Protein AF-A0A2U3GTM0-F1 (afdb_monomer_lite)

Foldseek 3Di:
DDDDDPPPPPPPPPPVVVVVVVLVVLLVQLLVLLVQLLVLLVVLVVCCVVCVPPLVSNLVSLVSNLVSLVSNCVSCVPHPQPDPCLVVQSVVLNVVSVVCSVVSNPHRGPSVSSVSSNVSSVVSNCSSVVD

Structure (mmCIF, N/CA/C/O backbone):
data_AF-A0A2U3GTM0-F1
#
_entry.id   AF-A0A2U3GTM0-F1
#
loop_
_atom_site.group_PDB
_atom_site.id
_atom_site.type_symbol
_atom_site.label_atom_id
_atom_site.label_alt_id
_atom_site.label_comp_id
_atom_site.label_asym_id
_atom_site.label_entity_id
_atom_site.label_seq_id
_atom_site.pdbx_PDB_ins_code
_atom_site.Cartn_x
_atom_site.Cartn_y
_atom_site.Cartn_z
_atom_site.occupancy
_atom_site.B_iso_or_equiv
_atom_site.auth_seq_id
_atom_site.auth_comp_id
_atom_site.auth_asym_id
_atom_site.auth_atom_id
_atom_site.pdbx_PDB_model_num
ATOM 1 N N . MET A 1 1 ? -46.266 -32.178 48.239 1.00 36.72 1 MET A N 1
ATOM 2 C CA . MET A 1 1 ? -45.247 -32.461 47.209 1.00 36.72 1 MET A CA 1
ATOM 3 C C . MET A 1 1 ? -44.790 -31.137 46.627 1.00 36.72 1 MET A C 1
ATOM 5 O O . MET A 1 1 ? -45.583 -30.436 46.018 1.00 36.72 1 MET A O 1
ATOM 9 N N . ILE A 1 2 ? -43.544 -30.786 46.935 1.00 40.16 2 ILE A N 1
ATOM 10 C CA . ILE A 1 2 ? -42.720 -29.733 46.322 1.00 40.16 2 ILE A CA 1
ATOM 11 C C . ILE A 1 2 ? -42.614 -30.109 44.827 1.00 40.16 2 ILE A C 1
ATOM 13 O O . ILE A 1 2 ? -42.374 -31.273 44.538 1.00 40.16 2 ILE A O 1
ATOM 17 N N . GLY A 1 3 ? -42.962 -29.289 43.837 1.00 43.34 3 GLY A N 1
ATOM 18 C CA . GLY A 1 3 ? -42.473 -27.944 43.557 1.00 43.34 3 GLY A CA 1
ATOM 19 C C . GLY A 1 3 ? -41.498 -28.051 42.381 1.00 43.34 3 GLY A C 1
ATOM 20 O O . GLY A 1 3 ? -40.388 -28.531 42.571 1.00 43.34 3 GLY A O 1
ATOM 21 N N . LEU A 1 4 ? -41.896 -27.636 41.174 1.00 42.97 4 LEU A N 1
ATOM 22 C CA . LEU A 1 4 ? -40.937 -27.368 40.098 1.00 42.97 4 LEU A CA 1
ATOM 23 C C . LEU A 1 4 ? -41.482 -26.288 39.157 1.00 42.97 4 LEU A C 1
ATOM 25 O O . LEU A 1 4 ? -42.147 -26.550 38.159 1.00 42.97 4 LEU A O 1
ATOM 29 N N . VAL A 1 5 ? -41.211 -25.042 39.533 1.00 46.47 5 VAL A N 1
ATOM 30 C CA . VAL A 1 5 ? -41.296 -23.888 38.641 1.00 46.47 5 VAL A CA 1
ATOM 31 C C . VAL A 1 5 ? -40.071 -23.973 37.735 1.00 46.47 5 VAL A C 1
ATOM 33 O O . VAL A 1 5 ? -38.951 -23.742 38.185 1.00 46.47 5 VAL A O 1
ATOM 36 N N . VAL A 1 6 ? -40.269 -24.349 36.471 1.00 49.22 6 VAL A N 1
ATOM 37 C CA . VAL A 1 6 ? -39.229 -24.243 35.440 1.00 49.22 6 VAL A CA 1
ATOM 38 C C . VAL A 1 6 ? -39.063 -22.758 35.139 1.00 49.22 6 VAL A C 1
ATOM 40 O O . VAL A 1 6 ? -39.746 -22.186 34.293 1.00 49.22 6 VAL A O 1
ATOM 43 N N . GLY A 1 7 ? -38.194 -22.113 35.913 1.00 39.66 7 GLY A N 1
ATOM 44 C CA . GLY A 1 7 ? -37.717 -20.772 35.635 1.00 39.66 7 GLY A CA 1
ATOM 45 C C . GLY A 1 7 ? -36.920 -20.796 34.338 1.00 39.66 7 GLY A C 1
ATOM 46 O O . GLY A 1 7 ? -35.747 -21.159 34.332 1.00 3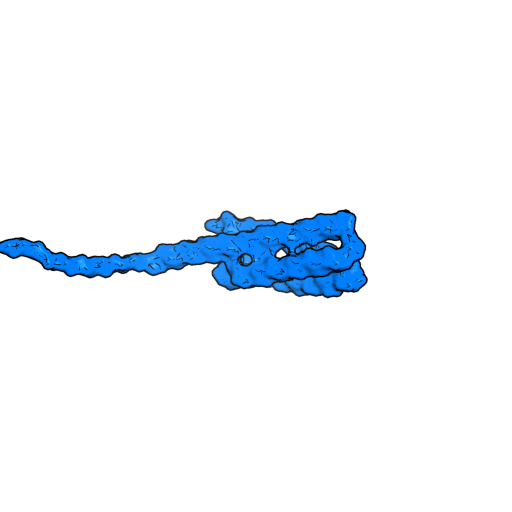9.66 7 GLY A O 1
ATOM 47 N N . LEU A 1 8 ? -37.560 -20.399 33.241 1.00 47.12 8 LEU A N 1
ATOM 48 C CA . LEU A 1 8 ? -36.878 -19.908 32.051 1.00 47.12 8 LEU A CA 1
ATOM 49 C C . LEU A 1 8 ? -36.177 -18.605 32.441 1.00 47.12 8 LEU A C 1
ATOM 51 O O . LEU A 1 8 ? -36.711 -17.509 32.281 1.00 47.12 8 LEU A O 1
ATOM 55 N N . VAL A 1 9 ? -34.977 -18.731 33.001 1.00 49.81 9 VAL A N 1
ATOM 56 C CA . VAL A 1 9 ? -34.036 -17.621 33.085 1.00 49.81 9 VAL A CA 1
ATOM 57 C C . VAL A 1 9 ? -33.601 -17.363 31.648 1.00 49.81 9 VAL A C 1
ATOM 59 O O . VAL A 1 9 ? -32.666 -17.981 31.145 1.00 49.81 9 VAL A O 1
ATOM 62 N N . ALA A 1 10 ? -34.340 -16.496 30.955 1.00 47.16 10 ALA A N 1
ATOM 63 C CA . ALA A 1 10 ? -33.866 -15.853 29.745 1.00 47.16 10 ALA A CA 1
ATOM 64 C C . ALA A 1 10 ? -32.605 -15.082 30.142 1.00 47.16 10 ALA A C 1
ATOM 66 O O . ALA A 1 10 ? -32.666 -13.983 30.692 1.00 47.16 10 ALA A O 1
ATOM 67 N N . PHE A 1 11 ? -31.460 -15.738 29.971 1.00 48.00 11 PHE A N 1
ATOM 68 C CA . PHE A 1 11 ? -30.144 -15.183 30.213 1.00 48.00 11 PH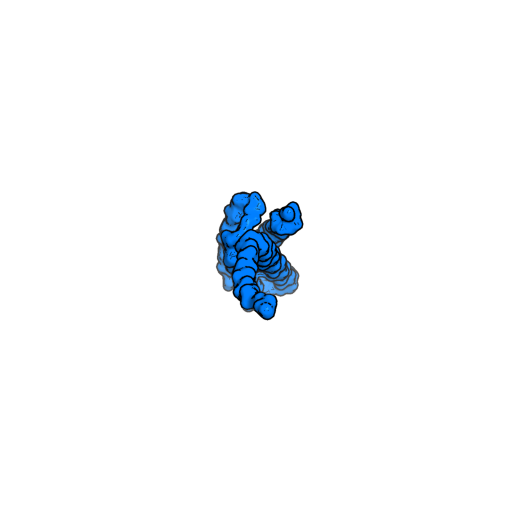E A CA 1
ATOM 69 C C . PHE A 1 11 ? -30.002 -14.003 29.251 1.00 48.00 11 PHE A C 1
ATOM 71 O O . PHE A 1 11 ? -29.797 -14.176 28.051 1.00 48.00 11 PHE A O 1
ATOM 78 N N . TRP A 1 12 ? -30.216 -12.796 29.767 1.00 46.28 12 TRP A N 1
ATOM 79 C CA . TRP A 1 12 ? -30.017 -11.551 29.045 1.00 46.28 12 TRP A CA 1
ATOM 80 C C . TRP A 1 12 ? -28.505 -11.387 28.871 1.00 46.28 12 TRP A C 1
ATOM 82 O O . TRP A 1 12 ? -27.828 -10.773 29.694 1.00 46.28 12 TRP A O 1
ATOM 92 N N . VAL A 1 13 ? -27.950 -12.055 27.856 1.00 54.00 13 VAL A N 1
ATOM 93 C CA . VAL A 1 13 ? -26.538 -11.929 27.497 1.00 54.00 13 VAL A CA 1
ATOM 94 C C . VAL A 1 13 ? -26.313 -10.460 27.136 1.00 54.00 13 VAL A C 1
ATOM 96 O O . VAL A 1 13 ? -27.000 -9.931 26.258 1.00 54.00 13 VAL A O 1
ATOM 99 N N . PRO A 1 14 ? -25.410 -9.752 27.831 1.00 47.34 14 PRO A N 1
ATOM 100 C CA . PRO A 1 14 ? -25.252 -8.327 27.637 1.00 47.34 14 PRO A CA 1
ATOM 101 C C . PRO A 1 14 ? -24.654 -8.078 26.252 1.00 47.34 14 PRO A C 1
ATOM 103 O O . PRO A 1 14 ? -23.484 -8.356 26.005 1.00 47.34 14 PRO A O 1
ATOM 106 N N . ILE A 1 15 ? -25.447 -7.451 25.383 1.00 56.16 15 ILE A N 1
ATOM 107 C CA . ILE A 1 15 ? -25.113 -6.970 24.025 1.00 56.16 15 ILE A CA 1
ATOM 108 C C . ILE A 1 15 ? -23.816 -6.115 24.002 1.00 56.16 15 ILE A C 1
ATOM 110 O O . ILE A 1 15 ? -23.212 -5.876 22.961 1.00 56.16 15 ILE A O 1
ATOM 114 N N . ARG A 1 16 ? -23.322 -5.672 25.169 1.00 53.72 16 ARG A N 1
ATOM 115 C CA . ARG A 1 16 ? -22.051 -4.946 25.318 1.00 53.72 16 ARG A CA 1
ATOM 116 C C . ARG A 1 16 ? -20.792 -5.795 25.104 1.00 53.72 16 ARG A C 1
ATOM 118 O O . ARG A 1 16 ? -19.791 -5.221 24.684 1.00 53.72 16 ARG A O 1
ATOM 125 N N . MET A 1 17 ? -20.810 -7.105 25.383 1.00 51.75 17 MET A N 1
ATOM 126 C CA . MET A 1 17 ? -19.638 -7.963 25.114 1.00 51.75 17 MET A CA 1
ATOM 127 C C . MET A 1 17 ? -19.399 -8.126 23.612 1.00 51.75 17 MET A C 1
ATOM 129 O O . MET A 1 17 ? -18.253 -8.108 23.172 1.00 51.75 17 MET A O 1
ATOM 133 N N . ASP A 1 18 ? -20.481 -8.208 22.841 1.00 61.78 18 ASP A N 1
ATOM 134 C CA . ASP A 1 18 ? -20.432 -8.359 21.388 1.00 61.78 18 ASP A CA 1
ATOM 135 C C . ASP A 1 18 ? -19.788 -7.131 20.728 1.00 61.78 18 ASP A C 1
ATOM 137 O O . ASP A 1 18 ? -18.844 -7.248 19.957 1.00 61.78 18 ASP A O 1
ATOM 141 N N . ARG A 1 19 ? -20.171 -5.918 21.152 1.00 66.62 19 ARG A N 1
ATOM 142 C CA . ARG A 1 19 ? -19.623 -4.676 20.584 1.00 66.62 19 ARG A CA 1
ATOM 143 C C . ARG A 1 19 ? -18.108 -4.526 20.781 1.00 66.62 19 ARG A C 1
ATOM 145 O O . ARG A 1 19 ? -17.414 -4.148 19.845 1.00 66.62 19 ARG A O 1
ATOM 152 N N . GLN A 1 20 ? -17.581 -4.855 21.965 1.00 68.19 20 GLN A N 1
ATOM 153 C CA . GLN A 1 20 ? -16.133 -4.797 22.217 1.00 68.19 20 GLN A CA 1
ATOM 154 C C . GLN A 1 20 ? -15.364 -5.901 21.480 1.00 68.19 20 GLN A C 1
ATOM 156 O O . GLN A 1 20 ? -14.236 -5.673 21.046 1.00 68.19 20 GLN A O 1
ATOM 161 N N . ALA A 1 21 ? -15.945 -7.095 21.345 1.00 74.50 21 ALA A N 1
ATOM 162 C CA . ALA A 1 21 ? -15.348 -8.172 20.560 1.00 74.50 21 ALA A CA 1
ATOM 163 C C . ALA A 1 21 ? -15.314 -7.806 19.069 1.00 74.50 21 ALA A C 1
ATOM 165 O O . ALA A 1 21 ? -14.265 -7.907 18.435 1.00 74.50 21 ALA A O 1
ATOM 166 N N . GLN A 1 22 ? -16.419 -7.271 18.552 1.00 75.50 22 GLN A N 1
ATOM 167 C CA . GLN A 1 22 ? -16.556 -6.831 17.171 1.00 75.50 22 GLN A CA 1
ATOM 168 C C . GLN A 1 22 ? -15.614 -5.665 16.836 1.00 75.50 22 GLN A C 1
ATOM 170 O O . GLN A 1 22 ? -14.996 -5.663 15.776 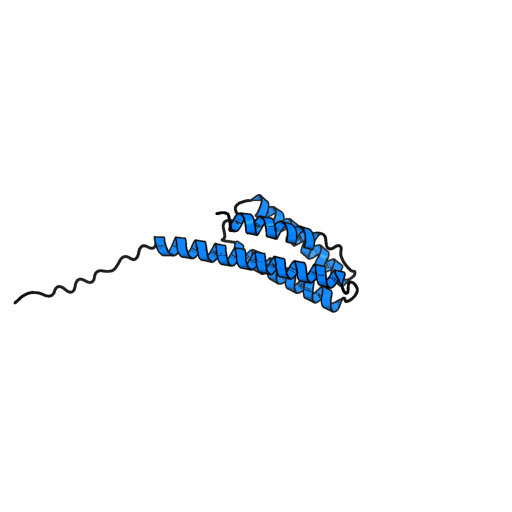1.00 75.50 22 GLN A O 1
ATOM 175 N N . GLU A 1 23 ? -15.450 -4.691 17.736 1.00 75.88 23 GLU A N 1
ATOM 176 C CA . GLU A 1 23 ? -14.484 -3.596 17.564 1.00 75.88 23 GLU A CA 1
ATOM 177 C C . GLU A 1 23 ? -13.038 -4.115 17.524 1.00 75.88 23 GLU A C 1
ATOM 179 O O . GLU A 1 23 ? -12.264 -3.707 16.660 1.00 75.88 23 GLU A O 1
ATOM 184 N N . ARG A 1 24 ? -12.672 -5.070 18.392 1.00 76.69 24 ARG A N 1
ATOM 185 C CA . ARG A 1 24 ? -11.334 -5.692 18.372 1.00 76.69 24 ARG A CA 1
ATOM 186 C C . ARG A 1 24 ? -11.081 -6.480 17.094 1.00 76.69 24 ARG A C 1
ATOM 188 O O . ARG A 1 24 ? -9.976 -6.431 16.561 1.00 76.69 24 ARG A O 1
ATOM 195 N N . GLU A 1 25 ? -12.077 -7.213 16.616 1.00 81.31 25 GLU A N 1
ATOM 196 C CA . GLU A 1 25 ? -11.960 -8.017 15.402 1.00 81.31 25 GLU A CA 1
ATOM 197 C C . GLU A 1 25 ? -11.839 -7.143 14.149 1.00 81.31 25 GLU A C 1
ATOM 199 O O . GLU A 1 25 ? -10.996 -7.413 13.293 1.00 81.31 25 GLU A O 1
ATOM 204 N N . ARG A 1 26 ? -12.574 -6.025 14.091 1.00 79.50 26 ARG A N 1
ATOM 205 C CA . ARG A 1 26 ? -12.408 -5.010 13.037 1.00 79.50 26 ARG A CA 1
ATOM 206 C C . ARG A 1 26 ? -11.017 -4.390 13.057 1.00 79.50 26 ARG A C 1
ATOM 208 O O . ARG A 1 26 ? -10.374 -4.324 12.014 1.00 79.50 26 ARG A O 1
ATOM 215 N N . SER A 1 27 ? -10.524 -3.990 14.231 1.00 80.38 27 SER A N 1
ATOM 216 C CA . SER A 1 27 ? -9.170 -3.441 14.355 1.00 80.38 27 SER A CA 1
ATOM 217 C C . SER A 1 27 ? -8.110 -4.447 13.912 1.00 80.38 27 SER A C 1
ATOM 219 O O . SER A 1 27 ? -7.224 -4.081 13.149 1.00 80.38 27 SER A O 1
ATOM 221 N N . ARG A 1 28 ? -8.227 -5.724 14.307 1.00 84.19 28 ARG A N 1
ATOM 222 C CA . ARG A 1 28 ? -7.323 -6.792 13.843 1.00 84.19 28 ARG A CA 1
ATOM 223 C C . ARG A 1 28 ? -7.358 -6.954 12.329 1.00 84.19 28 ARG A C 1
ATOM 225 O O . ARG A 1 28 ? -6.314 -6.914 11.699 1.00 84.19 28 ARG A O 1
ATOM 232 N N . THR A 1 29 ? -8.553 -7.032 11.748 1.00 87.06 29 THR A N 1
ATOM 233 C CA . THR A 1 29 ? -8.729 -7.175 10.295 1.00 87.06 29 THR A CA 1
ATOM 234 C C . THR A 1 29 ? -8.121 -5.996 9.526 1.00 87.06 29 THR A C 1
ATOM 236 O O . THR A 1 29 ? -7.533 -6.184 8.462 1.00 87.06 29 THR A O 1
ATOM 239 N N . CYS A 1 30 ? -8.230 -4.778 10.064 1.00 86.00 30 CYS A N 1
ATOM 240 C CA . CYS A 1 30 ? -7.582 -3.597 9.498 1.00 86.00 30 CYS A CA 1
ATOM 241 C C . CYS A 1 30 ? -6.049 -3.664 9.622 1.00 86.00 30 CYS A C 1
ATOM 243 O O . CYS A 1 30 ? -5.361 -3.434 8.631 1.00 86.00 30 CYS A O 1
ATOM 245 N N . VAL A 1 31 ? -5.507 -4.039 10.789 1.00 88.31 31 VAL A N 1
ATOM 246 C CA . VAL A 1 31 ? -4.054 -4.225 10.987 1.00 88.31 31 VAL A CA 1
ATOM 247 C C . VAL A 1 31 ? -3.499 -5.270 10.020 1.00 88.31 31 VAL A C 1
ATOM 249 O O . VAL A 1 31 ? -2.512 -4.998 9.342 1.00 88.31 31 VAL A O 1
ATOM 252 N N . ASP A 1 32 ? -4.155 -6.424 9.910 1.00 90.19 32 ASP A N 1
ATOM 253 C CA . ASP A 1 32 ? -3.741 -7.509 9.018 1.00 90.19 32 ASP A CA 1
ATOM 254 C C . ASP A 1 32 ? -3.725 -7.044 7.556 1.00 90.19 32 ASP A C 1
ATOM 256 O O . ASP A 1 32 ? -2.752 -7.273 6.843 1.00 90.19 32 ASP A O 1
ATOM 260 N N . ALA A 1 33 ? -4.748 -6.300 7.119 1.00 90.00 33 ALA A N 1
ATOM 261 C CA . ALA A 1 33 ? -4.778 -5.731 5.773 1.00 90.00 33 ALA A CA 1
ATOM 262 C C . ALA A 1 33 ? -3.627 -4.735 5.525 1.00 90.00 33 ALA A C 1
ATOM 264 O O . ALA A 1 33 ? -3.044 -4.723 4.443 1.00 90.00 33 ALA A O 1
ATOM 265 N N . VAL A 1 34 ? -3.274 -3.903 6.513 1.00 89.38 34 VAL A N 1
ATOM 266 C CA . VAL A 1 34 ? -2.153 -2.952 6.397 1.00 89.38 34 VAL A CA 1
ATOM 267 C C . VAL A 1 34 ? -0.804 -3.683 6.342 1.00 89.38 34 VAL A C 1
ATOM 269 O O . VAL A 1 34 ? 0.085 -3.275 5.590 1.00 89.38 34 VAL A O 1
ATOM 272 N N . ILE A 1 35 ? -0.647 -4.777 7.092 1.00 91.12 35 ILE A N 1
ATOM 273 C CA . ILE A 1 35 ? 0.545 -5.636 7.044 1.00 91.12 35 ILE A CA 1
ATOM 274 C C . ILE A 1 35 ? 0.672 -6.315 5.675 1.00 91.12 35 ILE A C 1
ATOM 276 O O . ILE A 1 35 ? 1.759 -6.312 5.093 1.00 91.12 35 ILE A O 1
ATOM 280 N N . ASP A 1 36 ? -0.425 -6.851 5.141 1.00 92.69 36 ASP A N 1
ATOM 281 C CA . ASP A 1 36 ? -0.442 -7.504 3.829 1.00 92.69 36 ASP A CA 1
ATOM 282 C C . ASP A 1 36 ? -0.114 -6.506 2.706 1.00 92.69 36 ASP A C 1
ATOM 284 O O . ASP A 1 36 ? 0.727 -6.788 1.846 1.00 92.69 36 ASP A O 1
ATOM 288 N N . LEU A 1 37 ? -0.660 -5.285 2.776 1.00 91.75 37 LEU A N 1
ATOM 289 C CA . LEU A 1 37 ? -0.278 -4.192 1.882 1.00 91.75 37 LEU A CA 1
ATOM 290 C C . LEU A 1 37 ? 1.226 -3.903 1.957 1.00 91.75 37 LEU A C 1
ATOM 292 O O . LEU A 1 37 ? 1.891 -3.809 0.925 1.00 91.75 37 LEU A O 1
ATOM 296 N N . ARG A 1 38 ? 1.790 -3.803 3.164 1.00 92.44 38 ARG A N 1
ATOM 297 C CA . ARG A 1 38 ? 3.231 -3.589 3.349 1.00 92.44 38 ARG A CA 1
ATOM 298 C C . ARG A 1 38 ? 4.062 -4.691 2.688 1.00 92.44 38 ARG A C 1
ATOM 300 O O . ARG A 1 38 ? 5.071 -4.404 2.042 1.00 92.44 38 ARG A O 1
ATOM 307 N N . ALA A 1 39 ? 3.654 -5.948 2.838 1.00 92.44 39 ALA A N 1
ATOM 308 C CA . ALA A 1 39 ? 4.330 -7.072 2.201 1.00 92.44 39 ALA A CA 1
ATOM 309 C C . ALA A 1 39 ? 4.292 -6.958 0.667 1.00 92.44 39 ALA A C 1
ATOM 311 O O . ALA A 1 39 ? 5.328 -7.123 0.021 1.00 92.44 39 ALA A O 1
ATOM 312 N N . ALA A 1 40 ? 3.144 -6.597 0.087 1.00 92.31 40 ALA A N 1
ATOM 313 C CA . ALA A 1 40 ? 3.008 -6.386 -1.354 1.00 92.31 40 ALA A CA 1
ATOM 314 C C . ALA A 1 40 ? 3.893 -5.238 -1.875 1.00 92.31 40 ALA A C 1
ATOM 316 O O . ALA A 1 40 ? 4.551 -5.385 -2.906 1.00 92.31 40 ALA A O 1
ATOM 317 N N . LEU A 1 41 ? 3.979 -4.119 -1.147 1.00 91.94 41 LEU A N 1
ATOM 318 C CA . LEU A 1 41 ? 4.830 -2.978 -1.517 1.00 91.94 41 LEU A CA 1
ATOM 319 C C . LEU A 1 41 ? 6.317 -3.349 -1.537 1.00 91.94 41 LEU A C 1
ATOM 321 O O . LEU A 1 41 ? 7.033 -2.980 -2.467 1.00 91.94 41 LEU A O 1
ATOM 325 N N . ARG A 1 42 ? 6.770 -4.147 -0.565 1.00 91.25 42 ARG A N 1
ATOM 326 C CA . ARG A 1 42 ? 8.143 -4.675 -0.546 1.00 91.25 42 ARG A CA 1
ATOM 327 C C . ARG A 1 42 ? 8.415 -5.633 -1.699 1.00 91.25 42 ARG A C 1
ATOM 329 O O . ARG A 1 42 ? 9.519 -5.623 -2.235 1.00 91.25 42 ARG A O 1
ATOM 336 N N . THR A 1 43 ? 7.437 -6.447 -2.091 1.00 89.81 43 THR A N 1
ATOM 337 C CA . THR A 1 43 ? 7.555 -7.304 -3.280 1.00 89.81 43 THR A CA 1
ATOM 338 C C . THR A 1 43 ? 7.753 -6.464 -4.537 1.00 89.81 43 THR A C 1
ATOM 340 O O . THR A 1 43 ? 8.672 -6.751 -5.299 1.00 89.81 43 THR A O 1
ATOM 343 N N . ILE A 1 44 ? 6.980 -5.383 -4.706 1.00 88.56 44 ILE A N 1
ATOM 344 C CA . ILE A 1 44 ? 7.164 -4.437 -5.817 1.00 88.56 44 ILE A CA 1
ATOM 345 C C . ILE A 1 44 ? 8.578 -3.840 -5.772 1.00 88.56 44 ILE A C 1
ATOM 347 O O . ILE A 1 44 ? 9.300 -3.906 -6.763 1.00 88.56 44 ILE A O 1
ATOM 351 N N . GLU A 1 45 ? 9.015 -3.296 -4.634 1.00 88.56 45 GLU A N 1
ATOM 352 C CA . GLU A 1 45 ? 10.338 -2.663 -4.532 1.00 88.56 45 GLU A CA 1
ATOM 353 C C . GLU A 1 45 ? 11.487 -3.646 -4.824 1.00 88.56 45 GLU A C 1
ATOM 355 O O . GLU A 1 45 ? 12.391 -3.331 -5.602 1.00 88.56 45 GLU A O 1
ATOM 360 N N . ASN A 1 46 ? 11.421 -4.868 -4.287 1.00 87.31 46 ASN A N 1
ATOM 361 C CA . ASN A 1 46 ? 12.419 -5.912 -4.528 1.00 87.31 46 ASN A CA 1
ATOM 362 C C . ASN A 1 46 ? 12.407 -6.422 -5.979 1.00 87.31 46 ASN A C 1
ATOM 364 O O . ASN A 1 46 ? 13.470 -6.653 -6.565 1.00 87.31 46 ASN A O 1
ATOM 368 N N . GLY A 1 47 ? 11.220 -6.591 -6.570 1.00 84.19 47 GLY A N 1
ATOM 369 C CA . GLY A 1 47 ? 11.057 -7.004 -7.965 1.00 84.19 47 GLY A CA 1
ATOM 370 C C . GLY A 1 47 ? 11.679 -5.987 -8.919 1.00 84.19 47 GLY A C 1
ATOM 371 O O . GLY A 1 47 ? 12.462 -6.346 -9.798 1.00 84.19 47 GLY A O 1
ATOM 372 N N . TYR A 1 48 ? 11.445 -4.700 -8.663 1.00 83.38 48 TYR A N 1
ATOM 373 C CA . TYR A 1 48 ? 12.055 -3.604 -9.412 1.00 83.38 48 TYR A CA 1
ATOM 374 C C . TYR A 1 48 ? 13.566 -3.467 -9.198 1.00 83.38 48 TYR A C 1
ATOM 376 O O . TYR A 1 48 ? 14.268 -3.076 -10.128 1.00 83.38 48 TYR A O 1
ATOM 384 N N . ALA A 1 49 ? 14.078 -3.792 -8.009 1.00 84.12 49 ALA A N 1
ATOM 385 C CA . ALA A 1 49 ? 15.517 -3.812 -7.752 1.00 84.12 49 ALA A CA 1
ATOM 386 C C . ALA A 1 49 ? 16.230 -4.958 -8.491 1.00 84.12 49 ALA A C 1
ATOM 388 O O . ALA A 1 49 ? 17.402 -4.826 -8.839 1.00 84.12 49 ALA A O 1
ATOM 389 N N . THR A 1 50 ? 15.529 -6.069 -8.733 1.00 83.25 50 THR A N 1
ATOM 390 C CA . THR A 1 50 ? 16.102 -7.266 -9.363 1.00 83.25 50 THR A CA 1
ATOM 391 C C . THR A 1 50 ? 15.973 -7.224 -10.884 1.00 83.25 50 THR A C 1
ATOM 393 O O . THR A 1 50 ? 16.961 -7.424 -11.583 1.00 83.25 50 THR A O 1
ATOM 396 N N . ASN A 1 51 ? 14.772 -6.942 -11.398 1.00 81.50 51 ASN A N 1
ATOM 397 C CA . ASN A 1 51 ? 14.437 -7.016 -12.821 1.00 81.50 51 ASN A CA 1
ATOM 398 C C . ASN A 1 51 ? 13.543 -5.831 -13.251 1.00 81.50 51 ASN A C 1
ATOM 400 O O . ASN A 1 51 ? 12.362 -6.010 -13.566 1.00 81.50 51 ASN A O 1
ATOM 404 N N . PRO A 1 52 ? 14.087 -4.601 -13.328 1.00 77.00 52 PRO A N 1
ATOM 405 C CA . PRO A 1 52 ? 13.300 -3.401 -13.624 1.00 77.00 52 PRO A CA 1
ATOM 406 C C . PRO A 1 52 ? 12.659 -3.406 -15.020 1.00 77.00 52 PRO A C 1
ATOM 408 O O . PRO A 1 52 ? 11.666 -2.712 -15.232 1.00 77.00 52 PRO A O 1
ATOM 411 N N . ASP A 1 53 ? 13.165 -4.199 -15.969 1.00 78.75 53 ASP A N 1
ATOM 412 C CA . ASP A 1 53 ? 12.703 -4.208 -17.365 1.00 78.75 53 ASP A CA 1
ATOM 413 C C . ASP A 1 53 ? 11.614 -5.256 -17.665 1.00 78.75 53 ASP A C 1
ATOM 415 O O . ASP A 1 53 ? 10.956 -5.194 -18.710 1.00 78.75 53 ASP A O 1
ATOM 419 N N . HIS A 1 54 ? 11.320 -6.151 -16.717 1.00 83.75 54 HIS A N 1
ATOM 420 C CA . HIS A 1 54 ? 10.336 -7.224 -16.876 1.00 83.75 54 HIS A CA 1
ATOM 421 C C . HIS A 1 54 ? 8.891 -6.713 -16.751 1.00 83.75 54 HIS A C 1
ATOM 423 O O . HIS A 1 54 ? 8.247 -6.783 -15.706 1.00 83.75 54 HIS A O 1
ATOM 429 N N . LYS A 1 55 ? 8.342 -6.193 -17.856 1.00 80.06 55 LYS A N 1
ATOM 430 C CA . LYS A 1 55 ? 7.009 -5.560 -17.899 1.00 80.06 55 LYS A CA 1
ATOM 431 C C . LYS A 1 55 ? 5.868 -6.428 -17.348 1.00 80.06 55 LYS A C 1
ATOM 433 O O . LYS A 1 55 ? 4.971 -5.887 -16.698 1.00 80.06 55 LYS A O 1
ATOM 438 N N . SER A 1 56 ? 5.857 -7.729 -17.639 1.00 83.00 56 SER A N 1
ATOM 439 C CA . SER A 1 56 ? 4.801 -8.640 -17.175 1.00 83.00 56 SER A CA 1
ATOM 440 C C . SER A 1 56 ? 4.810 -8.792 -15.658 1.00 83.00 56 SER A C 1
ATOM 442 O O . SER A 1 56 ? 3.760 -8.639 -15.045 1.00 83.00 56 SER A O 1
ATOM 444 N N . GLU A 1 57 ? 5.986 -9.016 -15.068 1.00 82.25 57 GLU A N 1
ATOM 445 C CA . GLU A 1 57 ? 6.175 -9.144 -13.615 1.00 82.25 57 GLU A CA 1
ATOM 446 C C . GLU A 1 57 ? 5.743 -7.857 -12.914 1.00 82.25 57 GLU A C 1
ATOM 448 O O . GLU A 1 57 ? 4.843 -7.880 -12.083 1.00 82.25 57 GLU A O 1
ATOM 453 N N . ARG A 1 58 ? 6.227 -6.705 -13.394 1.00 80.94 58 ARG A N 1
ATOM 454 C CA . ARG A 1 58 ? 5.827 -5.392 -12.871 1.00 80.94 58 ARG A CA 1
ATOM 455 C C . ARG A 1 58 ? 4.316 -5.207 -12.880 1.00 80.94 58 ARG A C 1
ATOM 457 O O . ARG A 1 58 ? 3.731 -4.804 -11.885 1.00 80.94 58 ARG A O 1
ATOM 464 N N . THR A 1 59 ? 3.665 -5.490 -14.006 1.00 83.12 59 THR A N 1
ATOM 465 C CA . THR A 1 59 ? 2.213 -5.286 -14.122 1.00 83.12 59 THR A CA 1
ATOM 466 C C . THR A 1 59 ? 1.443 -6.155 -13.125 1.00 83.12 59 THR A C 1
ATOM 468 O O . THR A 1 59 ? 0.446 -5.694 -12.574 1.00 83.12 59 THR A O 1
ATOM 471 N N . VAL A 1 60 ? 1.910 -7.383 -12.881 1.00 88.31 60 VAL A N 1
ATOM 472 C CA . VAL A 1 60 ? 1.332 -8.290 -11.882 1.00 88.31 60 VAL A CA 1
ATOM 473 C C . VAL A 1 60 ? 1.565 -7.760 -10.468 1.00 88.31 60 VAL A C 1
ATOM 475 O O . VAL A 1 60 ? 0.602 -7.658 -9.711 1.00 88.31 60 VAL A O 1
ATOM 478 N N . ASP A 1 61 ? 2.785 -7.340 -10.135 1.00 88.25 61 ASP A N 1
ATOM 479 C CA . ASP A 1 61 ? 3.122 -6.829 -8.802 1.00 88.25 61 ASP A CA 1
ATOM 480 C C . ASP A 1 61 ? 2.325 -5.559 -8.464 1.00 88.25 61 ASP A C 1
ATOM 482 O O . ASP A 1 61 ? 1.740 -5.442 -7.386 1.00 88.25 61 ASP A O 1
ATOM 486 N N . TRP A 1 62 ? 2.211 -4.628 -9.417 1.00 88.81 62 TRP A N 1
ATOM 487 C CA . TRP A 1 62 ? 1.381 -3.431 -9.258 1.00 88.81 62 TRP A CA 1
ATOM 488 C C . TRP A 1 62 ? -0.114 -3.756 -9.156 1.00 88.81 62 TRP A C 1
ATOM 490 O O . TRP A 1 62 ? -0.856 -3.041 -8.484 1.00 88.81 6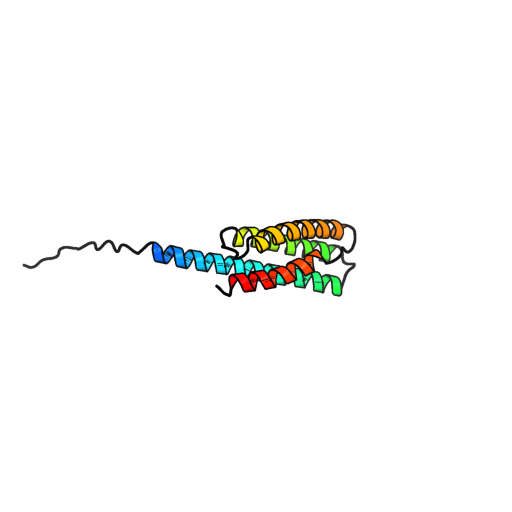2 TRP A O 1
ATOM 500 N N . ALA A 1 63 ? -0.601 -4.791 -9.841 1.00 89.88 63 ALA A N 1
ATOM 501 C CA . ALA A 1 63 ? -1.994 -5.217 -9.708 1.00 89.88 63 ALA A CA 1
ATOM 502 C C . ALA A 1 63 ? -2.257 -5.847 -8.332 1.00 89.88 63 ALA A C 1
ATOM 504 O O . ALA A 1 63 ? -3.291 -5.568 -7.726 1.00 89.88 63 ALA A O 1
ATOM 505 N N . ALA A 1 64 ? -1.307 -6.632 -7.815 1.00 90.75 64 ALA A N 1
ATOM 506 C CA . ALA A 1 64 ? -1.372 -7.202 -6.475 1.00 90.75 64 ALA A CA 1
ATOM 507 C C . ALA A 1 64 ? -1.374 -6.107 -5.397 1.00 90.75 64 ALA A C 1
ATOM 509 O O . ALA A 1 64 ? -2.253 -6.097 -4.539 1.00 90.75 64 ALA A O 1
ATOM 510 N N . GLY A 1 65 ? -0.472 -5.123 -5.485 1.00 90.00 65 GLY A N 1
ATOM 511 C CA . GLY A 1 65 ? -0.468 -4.002 -4.540 1.00 90.00 65 GLY A CA 1
ATOM 512 C C . GLY A 1 65 ? -1.757 -3.173 -4.591 1.00 90.00 65 GLY A C 1
ATOM 513 O O . GLY A 1 65 ? -2.262 -2.770 -3.545 1.00 90.00 65 GLY A O 1
ATOM 514 N N . LYS A 1 66 ? -2.365 -2.996 -5.773 1.00 91.19 66 LYS A N 1
ATOM 515 C CA . LYS A 1 66 ? -3.691 -2.366 -5.892 1.00 91.19 66 LYS A CA 1
ATOM 516 C C . LYS A 1 66 ? -4.787 -3.154 -5.172 1.00 91.19 66 LYS A C 1
ATOM 518 O O . LYS A 1 66 ? -5.604 -2.548 -4.481 1.00 91.19 66 LYS A O 1
ATOM 523 N N . ALA A 1 67 ? -4.803 -4.478 -5.314 1.00 90.75 67 ALA A N 1
ATOM 524 C CA . ALA A 1 67 ? -5.772 -5.325 -4.621 1.00 90.75 67 ALA A CA 1
ATOM 525 C C . ALA A 1 67 ? -5.641 -5.198 -3.092 1.00 90.75 67 ALA A C 1
ATOM 527 O O . ALA A 1 67 ? -6.650 -5.074 -2.399 1.00 90.75 67 ALA A O 1
ATOM 528 N N . GLU A 1 68 ? -4.414 -5.128 -2.565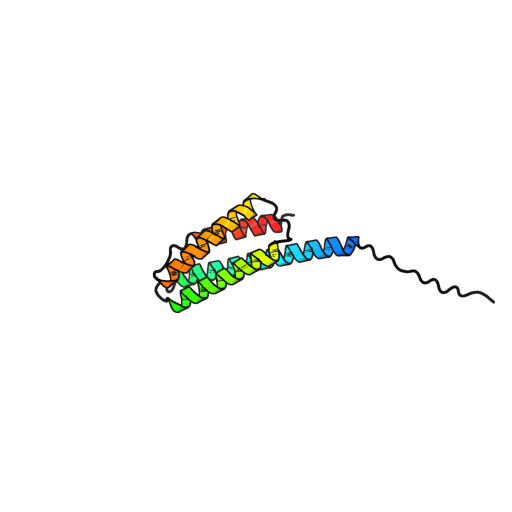 1.00 91.00 68 GLU A N 1
ATOM 529 C CA . GLU A 1 68 ? -4.198 -4.912 -1.130 1.00 91.00 68 GLU A CA 1
ATOM 530 C C . GLU A 1 68 ? -4.596 -3.499 -0.675 1.00 91.00 68 GLU A C 1
ATOM 532 O O . GLU A 1 68 ? -5.171 -3.340 0.401 1.00 91.00 68 GLU A O 1
ATOM 537 N N . ILE A 1 69 ? -4.390 -2.463 -1.499 1.00 88.56 69 ILE A N 1
ATOM 538 C CA . ILE A 1 69 ? -4.913 -1.110 -1.223 1.00 88.56 69 ILE A CA 1
ATOM 539 C C . ILE A 1 69 ? -6.443 -1.138 -1.097 1.00 88.56 69 ILE A C 1
ATOM 541 O O . ILE A 1 69 ? -7.004 -0.557 -0.165 1.00 88.56 69 ILE A O 1
ATOM 545 N N . GLU A 1 70 ? -7.136 -1.811 -2.017 1.00 89.19 70 GLU A N 1
ATOM 546 C CA . GLU A 1 70 ? -8.596 -1.950 -1.977 1.00 89.19 70 GLU A CA 1
ATOM 547 C C . GLU A 1 70 ? -9.060 -2.749 -0.755 1.00 89.19 70 GLU A C 1
ATOM 549 O O . GLU A 1 70 ? -10.046 -2.383 -0.109 1.00 89.19 70 GLU A O 1
ATOM 554 N N . ARG A 1 71 ? -8.310 -3.785 -0.374 1.00 87.81 71 ARG A N 1
ATOM 555 C CA . ARG A 1 71 ? -8.560 -4.549 0.847 1.00 87.81 71 ARG A CA 1
ATOM 556 C C . ARG A 1 71 ? -8.388 -3.695 2.099 1.00 87.81 71 ARG A C 1
ATOM 558 O O . ARG A 1 71 ? -9.260 -3.735 2.959 1.00 87.81 71 ARG A O 1
ATOM 565 N N . VAL A 1 72 ? -7.340 -2.876 2.196 1.00 87.62 72 VAL A N 1
ATOM 566 C CA . VAL A 1 72 ? -7.165 -1.917 3.303 1.00 87.62 72 VAL A CA 1
ATOM 567 C C . VAL A 1 72 ? -8.335 -0.939 3.358 1.00 87.62 72 VAL A C 1
ATOM 569 O O . VAL A 1 72 ? -8.896 -0.720 4.430 1.00 87.62 72 VAL A O 1
ATOM 572 N N . ARG A 1 73 ? -8.767 -0.398 2.211 1.00 84.50 73 ARG A N 1
ATOM 573 C CA . ARG A 1 73 ? -9.938 0.493 2.140 1.00 84.50 73 ARG A CA 1
ATOM 574 C C . ARG A 1 73 ? -11.194 -0.163 2.697 1.00 84.50 73 ARG A C 1
ATOM 576 O O . ARG A 1 73 ? -11.920 0.490 3.437 1.00 84.50 73 ARG A O 1
ATOM 583 N N . ALA A 1 74 ? -11.443 -1.424 2.351 1.00 84.19 74 ALA A N 1
ATOM 584 C CA . ALA A 1 74 ? -12.606 -2.165 2.824 1.00 84.19 74 ALA A CA 1
ATOM 585 C C . ALA A 1 74 ? -12.490 -2.540 4.312 1.00 84.19 74 ALA A C 1
ATOM 587 O O . ALA A 1 74 ? -13.412 -2.286 5.083 1.00 84.19 74 ALA A O 1
ATOM 588 N N . SER A 1 75 ? -11.350 -3.096 4.729 1.00 85.00 75 SER A N 1
ATOM 589 C CA . SER A 1 75 ? -11.117 -3.581 6.096 1.00 85.00 75 SER A CA 1
ATOM 590 C C . SER A 1 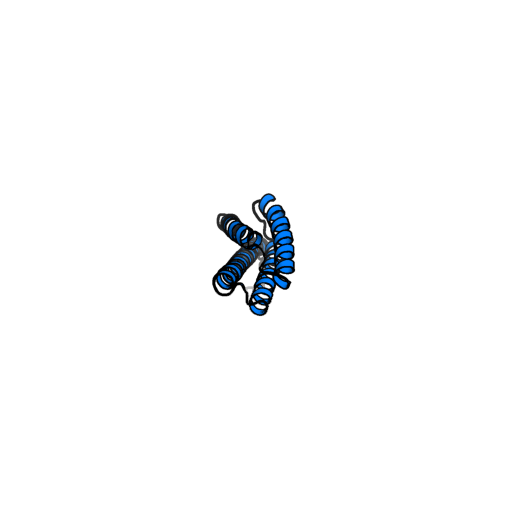75 ? -11.041 -2.460 7.130 1.00 85.00 75 SER A C 1
ATOM 592 O O . SER A 1 75 ? -11.425 -2.658 8.281 1.00 85.00 75 SER A O 1
ATOM 594 N N . CYS A 1 76 ? -10.553 -1.283 6.737 1.00 80.06 76 CYS A N 1
ATOM 595 C CA . CYS A 1 76 ? -10.374 -0.148 7.637 1.00 80.06 76 CYS A CA 1
ATOM 596 C C . CYS A 1 76 ? -11.510 0.886 7.569 1.00 80.06 76 CYS A C 1
ATOM 598 O O . CYS A 1 76 ? -11.473 1.845 8.334 1.00 80.06 76 CYS A O 1
ATOM 600 N N . LEU A 1 77 ? -12.524 0.710 6.705 1.00 71.19 77 LEU A N 1
ATOM 601 C CA . LEU A 1 77 ? -13.614 1.683 6.508 1.00 71.19 77 LEU A CA 1
ATOM 602 C C . LEU A 1 77 ? -14.390 1.987 7.801 1.00 71.19 77 LEU A C 1
ATOM 604 O O . LEU A 1 77 ? -14.777 3.126 8.046 1.00 71.19 77 LEU A O 1
ATOM 608 N N . ASP A 1 78 ? -14.560 0.960 8.637 1.00 63.66 78 ASP A N 1
ATOM 609 C CA . ASP A 1 78 ? -15.253 1.024 9.927 1.00 63.66 78 ASP A CA 1
ATOM 610 C C . ASP A 1 78 ? -14.298 0.904 11.127 1.00 63.66 78 ASP A C 1
ATOM 612 O O . ASP A 1 78 ? -14.744 0.842 12.278 1.00 63.66 78 ASP A O 1
ATOM 616 N N . ALA A 1 79 ? -12.986 0.829 10.875 1.00 64.69 79 ALA A N 1
ATOM 617 C CA . ALA A 1 79 ? -11.981 0.842 11.924 1.00 64.69 79 ALA A CA 1
ATOM 618 C C . ALA A 1 79 ? -11.650 2.305 12.248 1.00 64.69 79 ALA A C 1
ATOM 620 O O . ALA A 1 79 ? -11.314 3.077 11.347 1.00 64.69 79 ALA A O 1
ATOM 621 N N . PRO A 1 80 ? -11.727 2.735 13.516 1.00 56.34 80 PRO A N 1
ATOM 622 C CA . PRO A 1 80 ? -11.339 4.088 13.870 1.00 56.34 80 PRO A CA 1
ATOM 623 C C . PRO A 1 80 ? -9.819 4.221 13.708 1.00 56.34 80 PRO A C 1
ATOM 625 O O . PRO A 1 80 ? -9.078 3.909 14.633 1.00 56.34 80 PRO A O 1
ATOM 628 N N . LEU A 1 81 ? -9.340 4.701 12.561 1.00 58.47 81 LEU A N 1
ATOM 629 C CA . LEU A 1 81 ? -7.964 5.187 12.422 1.00 58.47 81 LEU A CA 1
ATOM 630 C C . LEU A 1 81 ? -7.809 6.440 13.303 1.00 58.47 81 LEU A C 1
ATOM 632 O O . LEU A 1 81 ? -8.720 7.263 13.389 1.00 58.47 81 LEU A O 1
ATOM 636 N N . ALA A 1 82 ? -6.709 6.550 14.056 1.00 53.19 82 ALA A N 1
ATOM 637 C CA . ALA A 1 82 ? -6.549 7.586 15.092 1.00 53.19 82 ALA A CA 1
ATOM 638 C C . ALA A 1 82 ? -6.441 9.000 14.545 1.00 53.19 82 ALA A C 1
ATOM 640 O O . ALA A 1 82 ? -6.846 9.950 15.215 1.00 53.19 82 ALA A O 1
ATOM 641 N N . SER A 1 83 ? -5.958 9.133 13.318 1.00 55.81 83 SER A N 1
ATOM 642 C CA . SER A 1 83 ? -5.751 10.421 12.693 1.00 55.81 83 SER A CA 1
ATOM 643 C C . SER A 1 83 ? -6.631 10.569 11.450 1.00 55.81 83 SER A C 1
ATOM 645 O O . SER A 1 83 ? -6.568 9.782 10.506 1.00 55.81 83 SER A O 1
ATOM 647 N N . ALA A 1 84 ? -7.426 11.645 11.410 1.00 49.72 84 ALA A N 1
ATOM 648 C CA . ALA A 1 84 ? -8.065 12.105 10.172 1.00 49.72 84 ALA A CA 1
ATOM 649 C C . ALA A 1 84 ? -7.012 12.389 9.079 1.00 49.72 84 ALA A C 1
ATOM 651 O O . ALA A 1 84 ? -7.266 12.190 7.892 1.00 49.72 84 ALA A O 1
ATOM 652 N N . ASN A 1 85 ? -5.797 12.764 9.500 1.00 53.62 85 ASN A N 1
ATOM 653 C CA . ASN A 1 85 ? -4.641 12.951 8.630 1.00 53.62 85 ASN A CA 1
ATOM 654 C C . ASN A 1 85 ? -4.203 11.645 7.948 1.00 53.62 85 ASN A C 1
ATOM 656 O O . ASN A 1 85 ? -3.891 11.688 6.764 1.00 53.62 85 ASN A O 1
ATOM 660 N N . GLY A 1 86 ? -4.240 10.492 8.628 1.00 61.38 86 GLY A N 1
ATOM 661 C CA . GLY A 1 86 ? -3.903 9.197 8.025 1.00 61.38 86 GLY A CA 1
ATOM 662 C C . GLY A 1 86 ? -4.898 8.757 6.944 1.00 61.38 86 GLY A C 1
ATOM 663 O O . GLY A 1 86 ? -4.506 8.156 5.942 1.00 61.38 86 GLY A O 1
ATOM 664 N N . VAL A 1 87 ? -6.179 9.115 7.093 1.00 63.78 87 VAL A N 1
ATOM 665 C CA . VAL A 1 87 ? -7.230 8.836 6.096 1.00 63.78 87 VAL A CA 1
ATOM 666 C C . VAL A 1 87 ? -7.097 9.734 4.861 1.00 63.78 87 VAL A C 1
ATOM 668 O O . VAL A 1 87 ? -7.202 9.248 3.738 1.00 63.78 87 VAL A O 1
ATOM 671 N N . GLU A 1 88 ? -6.839 11.032 5.024 1.00 66.19 88 GLU A N 1
ATOM 672 C CA . GLU A 1 88 ? -6.640 11.925 3.870 1.00 66.19 88 GLU A CA 1
ATOM 673 C C . GLU A 1 88 ? -5.282 11.706 3.181 1.00 66.19 88 GLU A C 1
ATOM 675 O O . GLU A 1 88 ? -5.217 11.693 1.950 1.00 66.19 88 GLU A O 1
ATOM 680 N N . GLN A 1 89 ? -4.210 11.428 3.936 1.00 70.88 89 GLN A N 1
ATOM 681 C CA . GLN A 1 89 ? -2.918 11.040 3.356 1.00 70.88 89 GLN A CA 1
ATOM 682 C C . GLN A 1 89 ? -3.032 9.752 2.542 1.00 70.88 89 GLN A C 1
ATOM 684 O O . GLN A 1 89 ? -2.533 9.703 1.420 1.00 70.88 89 GLN A O 1
ATOM 689 N N . SER A 1 90 ? -3.732 8.733 3.051 1.00 73.69 90 SER A N 1
ATOM 690 C CA . SER A 1 90 ? -3.908 7.483 2.303 1.00 73.69 90 SER A CA 1
ATOM 691 C C . SER A 1 90 ? -4.651 7.697 0.980 1.00 73.69 90 SER A C 1
ATOM 693 O O . SER A 1 90 ? -4.225 7.152 -0.033 1.00 73.69 90 SER A O 1
ATOM 695 N N . LYS A 1 91 ? -5.664 8.575 0.919 1.00 78.12 91 LYS A N 1
ATOM 696 C CA . LYS A 1 91 ? -6.341 8.927 -0.347 1.00 78.12 91 LYS A CA 1
ATOM 697 C C . LYS A 1 91 ? -5.400 9.504 -1.398 1.00 78.12 91 LYS A C 1
ATOM 699 O O . LYS A 1 91 ? -5.466 9.083 -2.554 1.00 78.12 91 LYS A O 1
ATOM 704 N N . MET A 1 92 ? -4.543 10.447 -1.010 1.00 81.94 92 MET A N 1
ATOM 705 C CA . MET A 1 92 ? -3.543 11.014 -1.918 1.00 81.94 92 MET A CA 1
ATOM 706 C C . MET A 1 92 ? -2.539 9.953 -2.376 1.00 81.94 92 MET A C 1
ATOM 708 O O . MET A 1 92 ? -2.245 9.859 -3.566 1.00 81.94 92 MET A O 1
ATOM 712 N N . LEU A 1 93 ? -2.066 9.117 -1.451 1.00 83.19 93 LEU A N 1
ATOM 713 C CA . LEU A 1 93 ? -1.129 8.038 -1.759 1.00 83.19 93 LEU A CA 1
ATOM 714 C C . LEU A 1 93 ? -1.732 7.002 -2.720 1.00 83.19 93 LEU A C 1
ATOM 716 O O . LEU A 1 93 ? -1.042 6.535 -3.620 1.00 83.19 93 LEU A O 1
ATOM 720 N N . TRP A 1 94 ? -3.026 6.691 -2.604 1.00 86.94 94 TRP A N 1
ATOM 721 C CA . TRP A 1 94 ? -3.722 5.805 -3.544 1.00 86.94 94 TRP A CA 1
ATOM 722 C C . TRP A 1 94 ? -3.812 6.404 -4.951 1.00 86.94 94 TRP A C 1
ATOM 724 O O . TRP A 1 94 ? -3.585 5.701 -5.933 1.00 86.94 94 TRP A O 1
ATOM 734 N N . GLN A 1 95 ? -4.101 7.704 -5.063 1.00 87.19 95 GLN A N 1
ATOM 735 C CA . GLN A 1 95 ? -4.121 8.397 -6.357 1.00 87.19 95 GLN A CA 1
ATOM 736 C C . GLN A 1 95 ? -2.732 8.423 -7.008 1.00 87.19 95 GLN A C 1
ATOM 738 O O . GLN A 1 95 ? -2.601 8.220 -8.220 1.00 87.19 95 GLN A O 1
ATOM 743 N N . GLN A 1 96 ? -1.688 8.643 -6.206 1.00 85.69 96 GLN A N 1
ATOM 744 C CA . GLN A 1 96 ? -0.310 8.601 -6.683 1.00 85.69 96 GLN A CA 1
ATOM 745 C C . GLN A 1 96 ? 0.078 7.185 -7.132 1.00 85.69 96 GLN A C 1
ATOM 747 O O . GLN A 1 96 ? 0.658 7.020 -8.203 1.00 85.69 96 GLN A O 1
ATOM 752 N N . TYR A 1 97 ? -0.336 6.159 -6.384 1.00 88.88 97 TYR A N 1
ATOM 753 C CA . TYR A 1 97 ? -0.123 4.759 -6.744 1.00 88.88 97 TYR A CA 1
ATOM 754 C C . TYR A 1 97 ? -0.793 4.382 -8.071 1.00 88.88 97 TYR A C 1
ATOM 756 O O . TYR A 1 97 ? -0.154 3.785 -8.932 1.00 88.88 97 TYR A O 1
ATOM 764 N N . ASP A 1 98 ? -2.057 4.767 -8.283 1.00 88.69 98 ASP A N 1
ATOM 765 C CA . ASP A 1 98 ? -2.754 4.540 -9.558 1.00 88.69 98 ASP A CA 1
ATOM 766 C C . ASP A 1 98 ? -2.035 5.229 -10.733 1.00 88.69 98 ASP A C 1
ATOM 768 O O . ASP A 1 98 ? -1.966 4.693 -11.845 1.00 88.69 98 ASP A O 1
ATOM 772 N N . THR A 1 99 ? -1.467 6.412 -10.492 1.00 86.69 99 THR A N 1
ATOM 773 C CA . THR A 1 99 ? -0.685 7.150 -11.492 1.00 86.69 99 THR A CA 1
ATOM 774 C C . THR A 1 99 ? 0.597 6.396 -11.858 1.00 86.69 99 THR A C 1
ATOM 776 O O . THR A 1 99 ? 0.865 6.174 -13.043 1.00 86.69 99 THR A O 1
ATOM 779 N N . GLU A 1 100 ? 1.361 5.940 -10.863 1.00 86.25 100 GLU A N 1
ATOM 780 C CA . GLU A 1 100 ? 2.597 5.175 -11.070 1.00 86.25 100 GLU A CA 1
ATOM 781 C C . GLU A 1 100 ? 2.332 3.790 -11.680 1.00 86.25 100 GLU A C 1
ATOM 783 O O . GLU A 1 100 ? 3.040 3.386 -12.603 1.00 86.25 100 GLU A O 1
ATOM 788 N N . GLN A 1 101 ? 1.256 3.103 -11.283 1.00 86.25 101 GLN A N 1
ATOM 789 C CA . GLN A 1 101 ? 0.812 1.854 -11.911 1.00 86.25 101 GLN A CA 1
ATOM 790 C C . GLN A 1 101 ? 0.529 2.049 -13.409 1.00 86.25 101 GLN A C 1
ATOM 792 O O . GLN A 1 101 ? 0.912 1.219 -14.239 1.00 86.25 101 GLN A O 1
ATOM 797 N N . ASN A 1 102 ? -0.156 3.131 -13.784 1.00 86.06 102 ASN A N 1
ATOM 798 C CA . ASN A 1 102 ? -0.438 3.424 -15.189 1.00 86.06 102 ASN A CA 1
ATOM 799 C C . ASN A 1 102 ? 0.844 3.738 -15.974 1.00 86.06 102 ASN A C 1
ATOM 801 O O . ASN A 1 102 ? 0.984 3.302 -17.123 1.00 86.06 102 ASN A O 1
ATOM 805 N N . ALA A 1 103 ? 1.803 4.426 -15.351 1.00 81.62 103 ALA A N 1
ATOM 806 C CA . ALA A 1 103 ? 3.127 4.636 -15.926 1.00 81.62 103 ALA A CA 1
ATOM 807 C C . ALA A 1 103 ? 3.890 3.307 -16.101 1.00 81.62 103 ALA A C 1
ATOM 809 O O . ALA A 1 103 ? 4.448 3.080 -17.176 1.00 81.62 103 ALA A O 1
ATOM 810 N N . ALA A 1 104 ? 3.796 2.378 -15.137 1.00 77.06 104 ALA A N 1
ATOM 811 C CA . ALA A 1 104 ? 4.450 1.060 -15.150 1.00 77.06 104 ALA A CA 1
ATOM 812 C C . ALA A 1 104 ? 4.168 0.214 -16.400 1.00 77.06 104 ALA A C 1
ATOM 814 O O . ALA A 1 104 ? 5.001 -0.602 -16.826 1.00 77.06 104 ALA A O 1
ATOM 815 N N . ARG A 1 105 ? 2.988 0.420 -17.002 1.00 79.31 105 ARG A N 1
ATOM 816 C CA . ARG A 1 105 ? 2.544 -0.245 -18.236 1.00 79.31 105 ARG A CA 1
ATOM 817 C C . ARG A 1 105 ? 3.353 0.174 -19.466 1.00 79.31 105 ARG A C 1
ATOM 819 O O . ARG A 1 105 ? 3.389 -0.574 -20.448 1.00 79.31 105 ARG A O 1
ATOM 826 N N . HIS A 1 106 ? 3.990 1.339 -19.423 1.00 80.44 106 HIS A N 1
ATOM 827 C CA . HIS A 1 106 ? 4.690 1.952 -20.553 1.00 80.44 106 HIS A CA 1
ATOM 828 C C . HIS A 1 106 ? 6.200 2.033 -20.313 1.00 80.44 106 HIS A C 1
ATOM 830 O O . HIS A 1 106 ? 6.974 1.698 -21.204 1.00 80.44 106 HIS A O 1
ATOM 836 N N . SER A 1 107 ? 6.612 2.400 -19.102 1.00 76.56 107 SER A N 1
ATOM 837 C CA . SER A 1 107 ? 8.009 2.524 -18.679 1.00 76.56 107 SER A CA 1
ATOM 838 C C . SER A 1 107 ? 8.144 2.142 -17.201 1.00 76.56 107 SER A C 1
ATOM 840 O O . SER A 1 107 ? 7.142 2.147 -16.490 1.00 76.56 107 SER A O 1
ATOM 842 N N . PRO A 1 108 ? 9.342 1.811 -16.693 1.00 74.50 108 PRO A N 1
ATOM 843 C CA . PRO A 1 108 ? 9.551 1.698 -15.249 1.00 74.50 108 PRO A CA 1
ATOM 844 C C . PRO A 1 108 ? 9.142 3.027 -14.580 1.00 74.50 108 PRO A C 1
ATOM 846 O O . PRO A 1 108 ? 9.684 4.068 -14.962 1.00 74.50 108 PRO A O 1
ATOM 849 N N . PRO A 1 109 ? 8.146 3.048 -13.673 1.00 76.06 109 PRO A N 1
ATOM 850 C CA . PRO A 1 109 ? 7.734 4.271 -13.014 1.00 76.06 109 PRO A CA 1
ATOM 851 C C . PRO A 1 109 ? 8.719 4.592 -11.878 1.00 76.06 109 PRO A C 1
ATOM 853 O O . PRO A 1 109 ? 9.433 3.698 -11.406 1.00 76.06 109 PRO A O 1
ATOM 856 N N . PRO A 1 110 ? 8.751 5.844 -11.399 1.00 76.62 110 PRO A N 1
ATOM 857 C CA . PRO A 1 110 ? 9.305 6.112 -10.077 1.00 76.62 110 PRO A CA 1
ATOM 858 C C . PRO A 1 110 ? 8.561 5.260 -9.032 1.00 76.62 110 PRO A C 1
ATOM 860 O O . PRO A 1 110 ? 7.367 5.025 -9.176 1.00 76.62 110 PRO A O 1
ATOM 863 N N . LEU A 1 111 ? 9.269 4.769 -8.009 1.00 84.62 111 LEU A N 1
ATOM 864 C CA . LEU A 1 111 ? 8.700 3.984 -6.896 1.00 84.62 111 LEU A CA 1
ATOM 865 C C . LEU A 1 111 ? 8.326 4.874 -5.697 1.00 84.62 111 LEU A C 1
ATOM 867 O O . LEU A 1 111 ? 8.386 4.443 -4.544 1.00 84.62 111 LEU A O 1
ATOM 871 N N . GLU A 1 112 ? 8.031 6.149 -5.939 1.00 87.50 112 GLU A N 1
ATOM 872 C CA . GLU A 1 112 ? 7.815 7.125 -4.870 1.00 87.50 112 GLU A CA 1
ATOM 873 C C . GLU A 1 112 ? 6.523 6.834 -4.106 1.00 87.50 112 GLU A C 1
ATOM 875 O O . GLU A 1 112 ? 6.554 6.809 -2.875 1.00 87.50 112 GLU A O 1
ATOM 880 N N . ALA A 1 113 ? 5.423 6.518 -4.798 1.00 84.31 113 ALA A N 1
ATOM 881 C CA . ALA A 1 113 ? 4.172 6.133 -4.150 1.00 84.31 113 ALA A CA 1
ATOM 882 C C . ALA A 1 113 ? 4.320 4.825 -3.371 1.00 84.31 113 ALA A C 1
ATOM 884 O O . ALA A 1 113 ? 3.770 4.707 -2.279 1.00 84.31 113 ALA A O 1
ATOM 885 N N . VAL A 1 114 ? 5.084 3.858 -3.895 1.00 87.31 114 VAL A N 1
ATOM 886 C CA . VAL A 1 114 ? 5.350 2.583 -3.202 1.00 87.31 114 VAL A CA 1
ATOM 887 C C . VAL A 1 114 ? 6.067 2.832 -1.878 1.00 87.31 114 VAL A C 1
ATOM 889 O O . VAL A 1 114 ? 5.631 2.334 -0.842 1.00 87.31 114 VAL A O 1
ATOM 892 N N . ARG A 1 115 ? 7.122 3.653 -1.886 1.00 89.38 115 ARG A N 1
ATOM 893 C CA . ARG A 1 115 ? 7.884 3.996 -0.676 1.00 89.38 115 ARG A CA 1
ATOM 894 C C . ARG A 1 115 ? 7.080 4.839 0.305 1.00 89.38 115 ARG A C 1
ATOM 896 O O . ARG A 1 115 ? 7.160 4.617 1.509 1.00 89.38 115 ARG A O 1
ATOM 903 N N . ALA A 1 116 ? 6.301 5.795 -0.195 1.00 86.12 116 ALA A N 1
ATOM 904 C CA . ALA A 1 116 ? 5.457 6.636 0.642 1.00 86.12 116 ALA A CA 1
ATOM 905 C C . ALA A 1 116 ? 4.316 5.832 1.290 1.00 86.12 116 ALA A C 1
ATOM 907 O O . ALA A 1 116 ? 4.023 6.030 2.468 1.00 86.12 116 ALA A O 1
ATOM 908 N N . LEU A 1 117 ? 3.726 4.871 0.566 1.00 86.19 117 LEU A N 1
ATOM 909 C CA . LEU A 1 117 ? 2.784 3.909 1.136 1.00 86.19 117 LEU A CA 1
ATOM 910 C C . LEU A 1 117 ? 3.464 2.975 2.141 1.00 86.19 117 LEU A C 1
ATOM 912 O O . LEU A 1 117 ? 2.888 2.730 3.196 1.00 86.19 117 LEU A O 1
ATOM 916 N N . ASP A 1 118 ? 4.683 2.490 1.879 1.00 88.56 118 ASP A N 1
ATOM 917 C CA . ASP A 1 118 ? 5.413 1.667 2.852 1.00 88.56 118 ASP A CA 1
ATOM 918 C C . ASP A 1 118 ? 5.665 2.462 4.143 1.00 88.56 118 ASP A C 1
ATOM 920 O O . ASP A 1 118 ? 5.382 1.955 5.225 1.00 88.56 118 ASP A O 1
ATOM 924 N N . ALA A 1 119 ? 6.087 3.725 4.066 1.00 88.31 119 ALA A N 1
ATOM 925 C CA . ALA A 1 119 ? 6.221 4.580 5.247 1.00 88.31 119 ALA A CA 1
ATOM 926 C C . ALA A 1 119 ? 4.879 4.749 5.983 1.00 88.31 119 ALA A C 1
ATOM 928 O O . ALA A 1 119 ? 4.798 4.481 7.181 1.00 88.31 119 ALA A O 1
ATOM 929 N N . TRP A 1 120 ? 3.808 5.070 5.251 1.00 88.44 120 TRP A N 1
ATOM 930 C CA . TRP A 1 120 ? 2.465 5.210 5.817 1.00 88.44 120 TRP A CA 1
ATOM 931 C C . TRP A 1 120 ? 1.978 3.933 6.520 1.00 88.44 120 TRP A C 1
ATOM 933 O O . TRP A 1 120 ? 1.352 4.022 7.573 1.00 88.44 120 TRP A O 1
ATOM 943 N N . THR A 1 121 ? 2.285 2.735 6.000 1.00 88.19 121 THR A N 1
ATOM 944 C CA . THR A 1 121 ? 1.885 1.481 6.670 1.00 88.19 121 THR A CA 1
ATOM 945 C C . THR A 1 121 ? 2.536 1.318 8.047 1.00 88.19 121 THR A C 1
ATOM 947 O O . THR A 1 121 ? 1.906 0.741 8.929 1.00 88.19 121 THR A O 1
ATOM 950 N N . LEU A 1 122 ? 3.757 1.831 8.274 1.00 87.88 122 LEU A N 1
ATOM 951 C CA . LEU A 1 122 ? 4.380 1.807 9.609 1.00 87.88 122 LEU A CA 1
ATOM 952 C C . LEU A 1 122 ? 3.595 2.667 10.591 1.00 87.88 122 LEU A C 1
ATOM 954 O O . LEU A 1 122 ? 3.272 2.204 11.685 1.00 87.88 122 LEU A O 1
ATOM 958 N N . ASP A 1 123 ? 3.275 3.891 10.176 1.00 85.25 123 ASP A N 1
ATOM 959 C CA . ASP A 1 123 ? 2.530 4.842 10.995 1.00 85.25 123 ASP A CA 1
ATOM 960 C C . ASP A 1 123 ? 1.121 4.306 11.290 1.00 85.25 123 ASP A C 1
ATOM 962 O O . ASP A 1 123 ? 0.676 4.311 12.435 1.00 85.25 123 ASP A O 1
ATOM 966 N N . ALA A 1 124 ? 0.450 3.732 10.285 1.00 82.19 124 ALA A N 1
ATOM 967 C CA . ALA A 1 124 ? -0.867 3.122 10.444 1.00 82.19 124 ALA A CA 1
ATOM 968 C C . ALA A 1 124 ? -0.852 1.918 11.403 1.00 82.19 124 ALA A C 1
ATOM 970 O O . ALA A 1 124 ? -1.748 1.787 12.238 1.00 82.19 124 ALA A O 1
ATOM 971 N N . ILE A 1 125 ? 0.162 1.045 11.330 1.00 85.00 125 ILE A N 1
ATOM 972 C CA . ILE A 1 125 ? 0.313 -0.074 12.275 1.00 85.00 125 ILE A CA 1
ATOM 973 C C . ILE A 1 125 ? 0.547 0.454 13.693 1.00 85.00 125 ILE A C 1
ATOM 975 O O . ILE A 1 125 ? -0.064 -0.058 14.634 1.00 85.00 125 ILE A O 1
ATOM 979 N N . ALA A 1 126 ? 1.395 1.471 13.867 1.00 83.56 126 ALA A N 1
ATOM 980 C CA . ALA A 1 126 ? 1.627 2.089 15.170 1.00 83.56 126 ALA A CA 1
ATOM 981 C C . ALA A 1 126 ? 0.325 2.666 15.755 1.00 83.56 126 ALA A C 1
ATOM 983 O O . ALA A 1 126 ? -0.041 2.322 16.880 1.00 83.56 126 ALA A O 1
ATOM 984 N N . ASP A 1 127 ? -0.429 3.435 14.964 1.00 79.81 127 ASP A N 1
ATOM 985 C CA . ASP A 1 127 ? -1.718 4.020 15.357 1.00 79.81 127 ASP A CA 1
ATOM 986 C C . ASP A 1 127 ? -2.766 2.965 15.755 1.00 79.81 127 ASP A C 1
ATOM 988 O O . ASP A 1 127 ? -3.601 3.202 16.634 1.00 79.81 127 ASP A O 1
ATOM 992 N N . LEU A 1 128 ? -2.755 1.803 15.095 1.00 76.81 128 LEU A N 1
ATOM 993 C CA . LEU A 1 128 ? -3.708 0.719 15.337 1.00 76.81 128 LEU A CA 1
ATOM 994 C C . LEU A 1 128 ? -3.311 -0.200 16.504 1.00 76.81 128 LEU A C 1
ATOM 996 O O . LEU A 1 128 ? -4.188 -0.826 17.098 1.00 76.81 128 LEU A O 1
ATOM 1000 N N . THR A 1 129 ? -2.019 -0.294 16.836 1.00 77.56 129 THR A N 1
ATOM 1001 C CA . THR A 1 129 ? -1.494 -1.207 17.873 1.00 77.56 129 THR A CA 1
ATOM 1002 C C . THR A 1 129 ? -1.189 -0.532 19.210 1.00 77.56 129 THR A C 1
ATOM 1004 O O . THR A 1 129 ? -1.105 -1.227 20.219 1.00 77.56 129 THR A O 1
ATOM 1007 N N . GLN A 1 130 ? -1.053 0.798 19.252 1.00 70.56 130 GLN A N 1
ATOM 1008 C CA . GLN A 1 130 ? -0.802 1.563 20.485 1.00 70.56 130 GLN A CA 1
ATOM 1009 C C . GLN A 1 130 ? -2.081 2.007 21.229 1.00 70.56 130 GLN A C 1
ATOM 1011 O O . GLN A 1 130 ? -1.997 2.798 22.169 1.00 70.56 130 GLN A O 1
ATOM 1016 N N . ARG A 1 131 ? -3.257 1.512 20.825 1.00 55.75 131 ARG A N 1
ATOM 1017 C CA . ARG A 1 131 ? -4.554 1.759 21.483 1.00 55.75 131 ARG A CA 1
ATOM 1018 C C . ARG A 1 131 ? -4.893 0.691 22.514 1.00 55.75 131 ARG A C 1
ATOM 1020 O O . ARG A 1 131 ? -5.473 1.069 23.555 1.00 55.75 131 ARG A O 1
#

pLDDT: mean 76.8, std 14.87, range [36.72, 92.69]

Radius of gyration: 22.21 Å; chains: 1; bounding box: 61×45×68 Å

Sequence (131 aa):
MIGLVVGLVAFWVPIRMDRQAQERERSRTCVDAVIDLRAALRTIENGYATNPDHKSERTVDWAAGKAEIERVRASCLDAPLASANGVEQSKMLWQQYDTEQNAARHSPPPLEAVRALDAWTLDAIADLTQR

Secondary structure (DSSP, 8-state):
--------------HHHHHHHHHHHHHHHHHHHHHHHHHHHHHHHHHHHH-TT-HHHHHHHHHHHHHHHHHHHHHTTTS--S-HHHHHHHHHHHHHHHHHHHHHTTSPPPSHHHHHHHHHHHHHHHHHH--